Protein AF-A0A971LJI5-F1 (afdb_monomer)

Solvent-accessible surface area (backbone atoms only — not comparable to full-atom values): 6243 Å² total; per-residue (Å²): 84,44,34,44,35,33,25,30,32,28,80,74,44,13,62,49,42,61,71,57,45,53,55,46,48,54,52,39,41,59,72,45,65,52,55,64,25,60,47,96,57,103,71,61,42,70,44,67,47,69,41,71,75,66,62,66,71,48,64,44,83,73,42,48,37,41,37,32,22,74,56,91,80,93,52,55,46,77,48,41,58,89,59,53,56,85,38,50,45,72,74,46,63,46,81,51,64,87,90,63,75,61,60,48,80,71,62,130

Foldseek 3Di:
DKKKWWKWFDDCRLQQDQVSVQVLVVVLCVVLVFQFDWDPDPDTDGAKDWQDDDDRPDTDPTTMMMGDGPDDDPDPQVSRVVRDDPRMHTPDMDDDDPPDDPNNVVDD

Radius of gyration: 13.33 Å; Cα contacts (8 Å, |Δi|>4): 190; chains: 1; bounding box: 32×30×33 Å

Mean predicted aligned error: 3.28 Å

Nearest PDB structures (foldseek):
  4nz6-assembly2_B  TM=7.277E-01  e=9.388E-04  Homo sapiens
  7r9g-assembly1_A-2  TM=6.458E-01  e=1.127E-02  Saccharomyces cerevisiae
  7r9f-assembly1_A-2  TM=6.866E-01  e=1.668E-02  Saccharomyces cerevisiae
  8csr-assembly1_E  TM=4.292E-01  e=2.964E-01  Homo sapiens
  7pkq-assembly1_f  TM=3.419E-01  e=1.733E+00  Chlamydomonas reinhardtii

Structure (mmCIF, N/CA/C/O backbone):
data_AF-A0A971LJI5-F1
#
_entry.id   AF-A0A971LJI5-F1
#
loop_
_atom_site.group_PDB
_atom_site.id
_atom_site.type_symbol
_atom_site.label_atom_id
_atom_site.label_alt_id
_atom_site.label_comp_id
_atom_site.label_asym_id
_atom_site.label_entity_id
_atom_site.label_seq_id
_atom_site.pdbx_PDB_ins_code
_atom_site.Cartn_x
_atom_site.Cartn_y
_atom_site.Cartn_z
_atom_site.occupancy
_atom_site.B_iso_or_equiv
_atom_site.auth_seq_id
_atom_site.auth_comp_id
_atom_site.auth_asym_id
_atom_site.auth_atom_id
_atom_site.pdbx_PDB_model_num
ATOM 1 N N . MET A 1 1 ? -12.163 -0.421 10.308 1.00 94.62 1 MET A N 1
ATOM 2 C CA . MET A 1 1 ? -12.088 -1.807 9.794 1.00 94.62 1 MET A CA 1
ATOM 3 C C . MET A 1 1 ? -10.712 -2.025 9.192 1.00 94.62 1 MET A C 1
ATOM 5 O O . MET A 1 1 ? -10.207 -1.098 8.582 1.00 94.62 1 MET A O 1
ATOM 9 N N . LYS A 1 2 ? -10.093 -3.197 9.369 1.00 96.38 2 LYS A N 1
ATOM 10 C CA . LYS A 1 2 ? -8.752 -3.487 8.834 1.00 96.38 2 LYS A CA 1
ATOM 11 C C . LYS A 1 2 ? -8.851 -4.277 7.530 1.00 96.38 2 LYS A C 1
ATOM 13 O O . LYS A 1 2 ? -9.661 -5.197 7.456 1.00 96.38 2 LYS A O 1
ATOM 18 N N . TYR A 1 3 ? -8.009 -3.951 6.554 1.00 97.31 3 TYR A N 1
ATOM 19 C CA . TYR A 1 3 ? -7.927 -4.627 5.260 1.00 97.31 3 TYR A CA 1
ATOM 20 C C . TYR A 1 3 ? -6.490 -5.002 4.910 1.00 97.31 3 TYR A C 1
ATOM 22 O O . TYR A 1 3 ? -5.552 -4.271 5.232 1.00 97.31 3 TYR A O 1
ATOM 30 N N . TRP A 1 4 ? -6.341 -6.121 4.203 1.00 96.56 4 TRP A N 1
ATOM 31 C CA . TRP A 1 4 ? -5.130 -6.480 3.473 1.00 96.56 4 TRP A CA 1
ATOM 32 C C . TRP A 1 4 ? -5.403 -6.383 1.984 1.00 96.56 4 TRP A C 1
ATOM 34 O O . TRP A 1 4 ? -6.301 -7.048 1.469 1.00 96.56 4 TRP A O 1
ATOM 44 N N . LEU A 1 5 ? -4.616 -5.559 1.305 1.00 96.88 5 LEU A N 1
ATOM 45 C CA . LEU A 1 5 ? -4.640 -5.421 -0.140 1.00 96.88 5 LEU A CA 1
ATOM 46 C C . LEU A 1 5 ? -3.422 -6.114 -0.726 1.00 96.88 5 LEU A C 1
ATOM 48 O O . LEU A 1 5 ? -2.303 -5.909 -0.251 1.00 96.88 5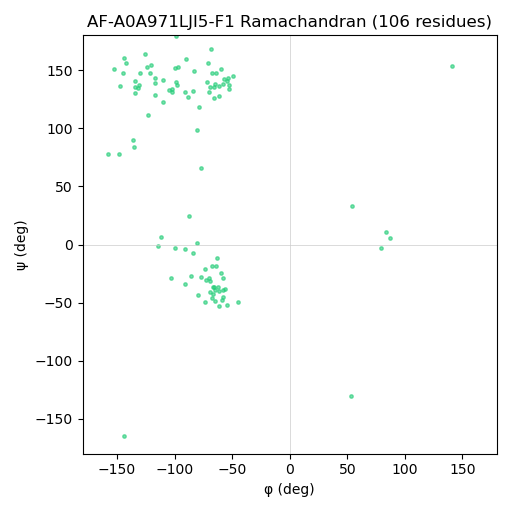 LEU A O 1
ATOM 52 N N . ARG A 1 6 ? -3.643 -6.910 -1.767 1.00 96.25 6 ARG A N 1
ATOM 53 C CA . ARG A 1 6 ? -2.580 -7.535 -2.548 1.00 96.25 6 ARG A CA 1
ATOM 54 C C . ARG A 1 6 ? -2.407 -6.767 -3.846 1.00 96.25 6 ARG A C 1
ATOM 56 O O . ARG A 1 6 ? -3.391 -6.483 -4.522 1.00 96.25 6 ARG A O 1
ATOM 63 N N . TYR A 1 7 ? -1.171 -6.467 -4.214 1.00 96.38 7 TYR A N 1
ATOM 64 C CA . TYR A 1 7 ? -0.881 -5.732 -5.440 1.00 96.38 7 TYR A CA 1
ATOM 65 C C . TYR A 1 7 ? 0.378 -6.254 -6.136 1.00 96.38 7 TYR A C 1
ATOM 67 O O . TYR A 1 7 ? 1.251 -6.842 -5.495 1.00 96.38 7 TYR A O 1
ATOM 75 N N . SER A 1 8 ? 0.483 -6.036 -7.444 1.00 96.06 8 SER A N 1
ATOM 76 C CA . SER A 1 8 ? 1.718 -6.244 -8.201 1.00 96.06 8 SER A CA 1
ATOM 77 C C . SER A 1 8 ? 2.428 -4.908 -8.424 1.00 96.06 8 SER A C 1
ATOM 79 O O . SER A 1 8 ? 1.804 -3.841 -8.443 1.00 96.06 8 SER A O 1
ATOM 81 N N . LYS A 1 9 ? 3.755 -4.955 -8.562 1.00 94.81 9 LYS A N 1
ATOM 82 C CA . LYS A 1 9 ? 4.544 -3.814 -9.031 1.00 94.81 9 LYS A CA 1
ATOM 83 C C . LYS A 1 9 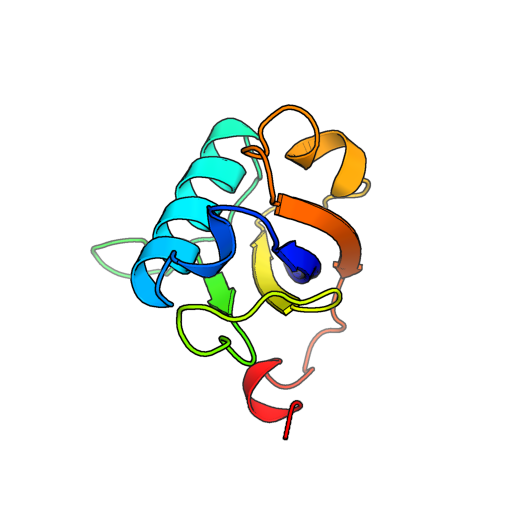? 5.561 -4.247 -10.077 1.00 94.81 9 LYS A C 1
ATOM 85 O O . LYS A 1 9 ? 6.356 -5.164 -9.849 1.00 94.81 9 LYS A O 1
ATOM 90 N N . ASP A 1 10 ? 5.597 -3.545 -11.198 1.00 96.00 10 ASP A N 1
ATOM 91 C CA . ASP A 1 10 ? 6.532 -3.800 -12.288 1.00 96.00 10 ASP A CA 1
ATOM 92 C C . ASP A 1 10 ? 6.992 -2.500 -12.974 1.00 96.00 10 ASP A C 1
ATOM 94 O O . ASP A 1 10 ? 6.911 -1.413 -12.395 1.00 96.00 10 ASP A O 1
ATOM 98 N N . GLY A 1 11 ? 7.592 -2.616 -14.163 1.00 95.31 11 GLY A N 1
ATOM 99 C CA . GLY A 1 11 ? 7.983 -1.460 -14.967 1.00 95.31 11 GLY A CA 1
ATOM 100 C C . GLY A 1 11 ? 8.846 -0.464 -14.191 1.00 95.31 11 GLY A C 1
ATOM 101 O O . GLY A 1 11 ? 9.820 -0.844 -13.539 1.00 95.31 11 GLY A O 1
ATOM 102 N N . LEU A 1 12 ? 8.480 0.820 -14.240 1.00 95.00 12 LEU A N 1
ATOM 103 C CA . LEU A 1 12 ? 9.171 1.879 -13.495 1.00 95.00 12 LEU A CA 1
ATOM 104 C C . LEU A 1 12 ? 8.874 1.850 -11.986 1.00 95.00 12 LEU A C 1
ATOM 106 O O . LEU A 1 12 ? 9.686 2.341 -11.201 1.00 95.00 12 LEU A O 1
ATOM 110 N N . MET A 1 13 ? 7.769 1.232 -11.554 1.00 95.06 13 MET A N 1
ATOM 111 C CA . MET A 1 13 ? 7.399 1.141 -10.135 1.00 95.06 13 MET A CA 1
ATOM 112 C C . MET A 1 13 ? 8.357 0.258 -9.331 1.00 95.06 13 MET A C 1
ATOM 114 O O . MET A 1 13 ? 8.468 0.426 -8.115 1.00 95.06 13 MET A O 1
ATOM 118 N N . ARG A 1 14 ? 9.142 -0.608 -9.991 1.00 94.69 14 ARG A N 1
ATOM 119 C CA . ARG A 1 14 ? 10.237 -1.358 -9.347 1.00 94.69 14 ARG A CA 1
ATOM 120 C C . ARG A 1 14 ? 11.303 -0.453 -8.724 1.00 94.69 14 ARG A C 1
ATOM 122 O O . ARG A 1 14 ? 11.999 -0.883 -7.810 1.00 94.69 14 ARG A O 1
ATOM 129 N N . PHE A 1 15 ? 11.454 0.782 -9.212 1.00 95.00 15 PHE A N 1
ATOM 130 C CA . PHE A 1 15 ? 12.462 1.728 -8.725 1.00 95.00 15 PHE A CA 1
ATOM 131 C C . PHE A 1 15 ? 11.959 2.630 -7.591 1.00 95.00 15 PHE A C 1
ATOM 133 O O . PHE A 1 15 ? 12.734 3.402 -7.032 1.00 95.00 15 PHE A O 1
ATOM 140 N N . VAL A 1 16 ? 10.680 2.524 -7.226 1.00 93.38 16 VAL A N 1
ATOM 141 C CA . VAL A 1 16 ? 10.104 3.278 -6.112 1.00 93.38 16 VAL A CA 1
ATOM 142 C C . VAL A 1 16 ? 10.495 2.599 -4.799 1.00 93.38 16 VAL A C 1
ATOM 144 O O . VAL A 1 16 ? 10.154 1.440 -4.550 1.00 93.38 16 VAL A O 1
ATOM 147 N N . GLY A 1 17 ? 11.231 3.331 -3.960 1.00 92.25 17 GLY A N 1
ATOM 148 C CA . GLY A 1 17 ? 11.647 2.871 -2.637 1.00 92.25 17 GLY A CA 1
ATOM 149 C C . GLY A 1 17 ? 10.478 2.735 -1.660 1.00 92.25 17 GLY A C 1
ATOM 150 O O . GLY A 1 17 ? 9.378 3.225 -1.898 1.00 92.25 17 GLY A O 1
ATOM 151 N N . HIS A 1 18 ? 10.722 2.091 -0.518 1.00 90.56 18 HIS A N 1
ATOM 152 C CA . HIS A 1 18 ? 9.684 1.770 0.467 1.00 90.56 18 HIS A CA 1
ATOM 153 C C . HIS A 1 18 ? 8.862 2.988 0.940 1.00 90.56 18 HIS A C 1
ATOM 155 O O . HIS A 1 18 ? 7.633 2.964 0.871 1.00 90.56 18 HIS A O 1
ATOM 161 N N . LEU A 1 19 ? 9.523 4.065 1.384 1.00 92.25 19 LEU A N 1
ATOM 162 C CA . LEU A 1 19 ? 8.835 5.264 1.885 1.00 92.25 19 LEU A CA 1
ATOM 163 C C . LEU A 1 19 ? 8.054 5.989 0.786 1.00 92.25 19 LEU A C 1
ATOM 165 O O . LEU A 1 19 ? 6.961 6.499 1.030 1.00 92.25 19 LEU A O 1
ATOM 169 N N . ASP A 1 20 ? 8.596 6.016 -0.428 1.00 94.81 20 ASP A N 1
ATOM 170 C CA . ASP A 1 20 ? 7.914 6.627 -1.564 1.00 94.81 20 ASP A CA 1
ATOM 171 C C . ASP A 1 20 ? 6.736 5.774 -2.031 1.00 94.81 20 ASP A C 1
ATOM 173 O O . ASP A 1 20 ? 5.722 6.329 -2.442 1.00 94.81 20 ASP A O 1
ATOM 177 N N . MET A 1 21 ? 6.808 4.449 -1.875 1.00 95.00 21 MET A N 1
ATOM 178 C CA . MET A 1 21 ? 5.682 3.555 -2.135 1.00 95.00 21 MET A CA 1
ATOM 179 C C . MET A 1 21 ? 4.547 3.784 -1.133 1.00 95.00 21 MET A C 1
ATOM 181 O O . MET A 1 21 ? 3.396 3.878 -1.544 1.00 95.00 21 MET A O 1
ATOM 185 N N . LEU A 1 22 ? 4.853 3.962 0.159 1.00 94.44 22 LEU A N 1
ATOM 186 C CA . LEU A 1 22 ? 3.848 4.350 1.161 1.00 94.44 22 LEU A CA 1
ATOM 187 C C . LEU A 1 22 ? 3.177 5.681 0.798 1.00 94.44 22 LEU A C 1
ATOM 189 O O . LEU A 1 22 ? 1.952 5.773 0.770 1.00 94.44 22 LEU A O 1
ATOM 193 N N . ARG A 1 23 ? 3.966 6.701 0.443 1.00 95.19 23 ARG A N 1
ATOM 194 C CA . ARG A 1 23 ? 3.439 8.004 -0.003 1.00 95.19 23 ARG A CA 1
ATOM 195 C C . ARG A 1 23 ? 2.609 7.889 -1.280 1.00 95.19 23 ARG A C 1
ATOM 197 O O . ARG A 1 23 ? 1.629 8.618 -1.435 1.00 95.19 23 ARG A O 1
ATOM 204 N N . ASN A 1 24 ? 3.004 7.013 -2.203 1.00 95.69 24 ASN A N 1
ATOM 205 C CA . ASN A 1 24 ? 2.257 6.746 -3.426 1.00 95.69 24 ASN A CA 1
ATOM 206 C C . ASN A 1 24 ? 0.898 6.123 -3.092 1.00 95.69 24 ASN A C 1
ATOM 208 O O . ASN A 1 24 ? -0.125 6.654 -3.515 1.00 95.69 24 ASN A O 1
ATOM 212 N N . TRP A 1 25 ? 0.872 5.100 -2.233 1.00 97.19 25 TRP A N 1
ATOM 213 C CA . TRP A 1 25 ? -0.367 4.495 -1.747 1.00 97.19 25 TRP A CA 1
ATOM 214 C C . TRP A 1 25 ? -1.280 5.495 -1.058 1.00 97.19 25 TRP A C 1
ATOM 216 O O . TRP A 1 25 ? -2.456 5.564 -1.391 1.00 97.19 25 TRP A O 1
ATOM 226 N N . GLU A 1 26 ? -0.755 6.346 -0.180 1.00 96.12 26 GLU A N 1
ATOM 227 C CA . GLU A 1 26 ? -1.569 7.403 0.414 1.00 96.12 26 GLU A CA 1
ATOM 228 C C . GLU A 1 26 ? -2.195 8.333 -0.641 1.00 96.12 26 GLU A C 1
ATOM 230 O O . GLU A 1 26 ? -3.335 8.768 -0.494 1.00 96.12 26 GLU A O 1
ATOM 235 N N . ARG A 1 27 ? -1.461 8.676 -1.708 1.00 96.88 27 ARG A N 1
ATOM 236 C CA . ARG A 1 27 ? -1.984 9.513 -2.801 1.00 96.88 27 ARG A CA 1
ATOM 237 C C . ARG A 1 27 ? -3.035 8.778 -3.627 1.00 96.88 27 ARG A C 1
ATOM 239 O O . ARG A 1 27 ? -4.018 9.408 -3.999 1.00 96.88 27 ARG A O 1
ATOM 246 N N . ILE A 1 28 ? -2.825 7.496 -3.908 1.00 97.88 28 ILE A N 1
ATOM 247 C CA . ILE A 1 28 ? -3.768 6.628 -4.623 1.00 97.88 28 ILE A CA 1
ATOM 248 C C . ILE A 1 28 ? -5.067 6.516 -3.821 1.00 97.88 28 ILE A C 1
ATOM 250 O O . ILE A 1 28 ? -6.125 6.855 -4.336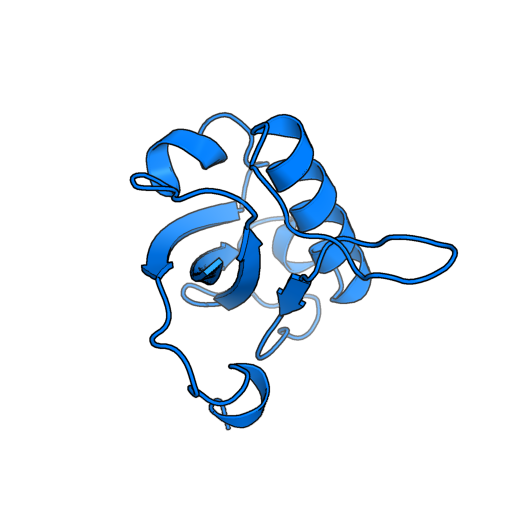 1.00 97.88 28 ILE A O 1
ATOM 254 N N . LEU A 1 29 ? -4.978 6.156 -2.537 1.00 98.00 29 LEU A N 1
ATOM 255 C CA . LEU A 1 29 ? -6.130 5.998 -1.646 1.00 98.00 29 LEU A CA 1
ATOM 256 C C . LEU A 1 29 ? -6.909 7.311 -1.487 1.00 98.00 29 LEU A C 1
ATOM 258 O O . LEU A 1 29 ? -8.133 7.305 -1.537 1.00 98.00 29 LEU A O 1
ATOM 262 N N . ARG A 1 30 ? -6.214 8.453 -1.374 1.00 96.81 30 ARG A N 1
ATOM 263 C CA . ARG A 1 30 ? -6.868 9.773 -1.359 1.00 96.81 30 ARG A CA 1
ATOM 264 C C . ARG A 1 30 ? -7.559 10.113 -2.682 1.00 96.81 30 ARG A C 1
ATOM 266 O O . ARG A 1 30 ? -8.630 10.700 -2.651 1.00 96.81 30 ARG A O 1
ATOM 273 N N . ARG A 1 31 ? -6.962 9.777 -3.832 1.00 97.81 31 ARG A N 1
ATOM 274 C CA . ARG A 1 31 ? -7.571 10.012 -5.158 1.00 97.81 31 ARG A CA 1
ATOM 275 C C . ARG A 1 31 ? -8.783 9.127 -5.419 1.00 97.81 31 ARG A C 1
ATOM 277 O O . ARG A 1 31 ? -9.671 9.552 -6.139 1.00 97.81 31 ARG A O 1
ATOM 284 N N . ALA A 1 32 ? -8.787 7.925 -4.857 1.00 97.62 32 ALA A N 1
ATOM 285 C CA . ALA A 1 32 ? -9.912 7.003 -4.916 1.00 97.62 32 ALA A CA 1
ATOM 286 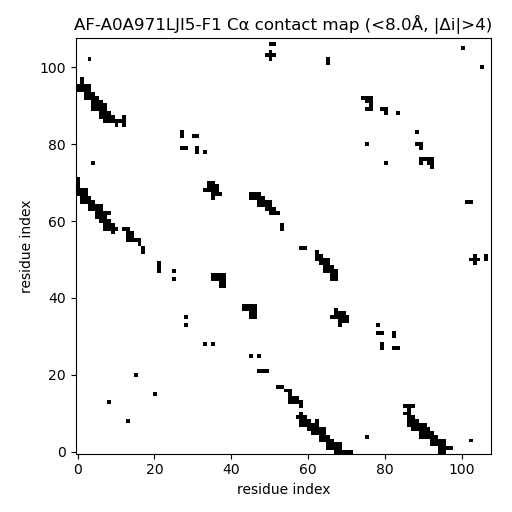C C . ALA A 1 32 ? -11.015 7.328 -3.895 1.00 97.62 32 ALA A C 1
ATOM 288 O O . ALA A 1 32 ? -11.974 6.573 -3.794 1.00 97.62 32 ALA A O 1
ATOM 289 N N . GLU A 1 33 ? -10.846 8.394 -3.102 1.00 97.38 33 GLU A N 1
ATOM 290 C CA . GLU A 1 33 ? -11.759 8.762 -2.014 1.00 97.38 33 GLU A CA 1
ATOM 291 C C . GLU A 1 33 ? -11.991 7.610 -1.018 1.00 97.38 33 GLU A C 1
ATOM 293 O O . GLU A 1 33 ? -13.059 7.476 -0.425 1.00 97.38 33 GLU A O 1
ATOM 298 N N . ALA A 1 34 ? -10.966 6.774 -0.805 1.00 97.81 34 ALA A N 1
ATOM 299 C CA . ALA A 1 34 ? -11.058 5.658 0.124 1.00 97.81 34 ALA A CA 1
ATOM 300 C C . ALA A 1 34 ? -11.331 6.182 1.550 1.00 97.81 34 ALA A C 1
ATOM 302 O O . ALA A 1 34 ? -10.658 7.127 1.988 1.00 97.81 34 ALA A O 1
ATOM 303 N N . PRO A 1 35 ? -12.253 5.562 2.312 1.00 97.62 35 PRO A N 1
ATOM 304 C CA . PRO A 1 35 ? -12.663 6.032 3.634 1.00 97.62 35 PRO A CA 1
ATOM 305 C C . PRO A 1 35 ? -11.605 5.685 4.692 1.00 97.62 35 PRO A C 1
ATOM 307 O O . PRO A 1 35 ? -11.825 4.838 5.550 1.00 97.62 35 PRO A O 1
ATOM 310 N N . LEU A 1 36 ? -10.409 6.272 4.607 1.00 97.44 36 LEU A N 1
ATOM 311 C CA . LEU A 1 36 ? -9.267 5.942 5.465 1.00 97.44 36 LEU A CA 1
ATOM 312 C C . LEU A 1 36 ? -9.530 6.293 6.934 1.00 97.44 36 LEU A C 1
ATOM 314 O O . LEU A 1 36 ? -10.023 7.370 7.260 1.00 97.44 36 LEU A O 1
ATOM 318 N N . ALA A 1 37 ? -9.115 5.405 7.834 1.00 97.06 37 ALA A N 1
ATOM 319 C CA . ALA A 1 37 ? -9.019 5.697 9.255 1.00 97.06 37 ALA A CA 1
ATOM 320 C C . ALA A 1 37 ? -7.693 6.403 9.568 1.00 97.06 37 ALA A C 1
ATOM 322 O O . ALA A 1 37 ? -6.659 6.163 8.934 1.00 97.06 37 ALA A O 1
ATOM 323 N N . PHE A 1 38 ? -7.720 7.262 10.586 1.00 96.19 38 PHE A N 1
ATOM 324 C CA . PHE A 1 38 ? -6.591 8.098 10.978 1.00 96.19 38 PHE A CA 1
ATOM 325 C C . PHE A 1 38 ? -6.208 7.889 12.444 1.00 96.19 38 PHE A C 1
ATOM 327 O O . PHE A 1 38 ? -7.037 7.554 13.293 1.00 96.19 38 PHE A O 1
ATOM 334 N N . THR A 1 39 ? -4.933 8.127 12.750 1.00 95.19 39 THR A N 1
ATOM 335 C CA . THR A 1 39 ? -4.422 8.129 14.125 1.00 95.19 39 THR A CA 1
ATOM 336 C C . THR A 1 39 ? -5.053 9.245 14.971 1.00 95.19 39 THR A C 1
ATOM 338 O O . THR A 1 39 ? -5.344 10.330 14.478 1.00 95.19 39 THR A O 1
ATOM 341 N N . GLN A 1 40 ? -5.222 9.002 16.275 1.00 91.38 40 GLN A N 1
ATOM 342 C CA . GLN A 1 40 ? -5.912 9.903 17.220 1.00 91.38 40 GLN A CA 1
ATOM 343 C C . GLN A 1 40 ? -4.994 10.973 17.863 1.00 91.38 40 GLN A C 1
ATOM 345 O O . GLN A 1 40 ? -5.245 11.433 18.973 1.00 91.38 40 GLN A O 1
ATOM 350 N N . GLY A 1 41 ? -3.883 11.334 17.211 1.00 89.12 41 GLY A N 1
ATOM 351 C CA . GLY A 1 41 ? -2.901 12.296 17.737 1.00 89.12 41 GLY A CA 1
ATOM 352 C C . GLY A 1 41 ? -3.060 13.716 17.179 1.00 89.12 41 GLY A C 1
ATOM 353 O O . GLY A 1 41 ? -3.868 13.963 16.293 1.00 89.12 41 GLY A O 1
ATOM 354 N N . PHE A 1 42 ? -2.206 14.645 17.625 1.00 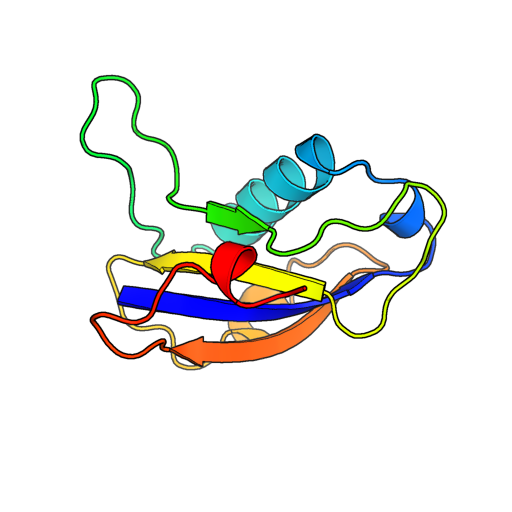86.94 42 PHE A N 1
ATOM 355 C CA . PHE A 1 42 ? -2.176 16.043 17.145 1.00 86.94 42 PHE A CA 1
ATOM 356 C C . PHE A 1 42 ? -1.826 16.203 15.652 1.00 86.94 42 PHE A C 1
ATOM 358 O O . PHE A 1 42 ? -1.943 17.289 15.091 1.00 86.94 42 PHE A O 1
ATOM 365 N N . SER A 1 43 ? -1.364 15.140 14.995 1.00 90.25 43 SER A N 1
ATOM 366 C CA . SER A 1 43 ? -1.109 15.100 13.553 1.00 90.25 43 SER A CA 1
ATOM 367 C C . SER A 1 43 ? -1.665 13.789 12.998 1.00 90.25 43 SER A C 1
ATOM 369 O O . SER A 1 43 ? -0.916 12.809 12.920 1.00 90.25 43 SER A O 1
ATOM 371 N N . PRO A 1 44 ? -2.972 13.740 12.681 1.00 91.25 44 PRO A N 1
ATOM 372 C CA . PRO A 1 44 ? -3.619 12.530 12.201 1.00 91.25 44 PRO A CA 1
ATOM 373 C C . PRO A 1 44 ? -2.973 12.084 10.892 1.00 91.25 44 PRO A C 1
ATOM 375 O O . PRO A 1 44 ? -2.833 12.857 9.944 1.00 91.25 44 PRO A O 1
ATOM 378 N N . ARG A 1 45 ? -2.560 10.820 10.849 1.00 92.69 45 ARG A N 1
ATOM 379 C CA . ARG A 1 45 ? -2.033 10.171 9.645 1.00 92.69 45 ARG A CA 1
ATOM 380 C C . ARG A 1 45 ? -2.888 8.957 9.313 1.00 92.69 45 ARG A C 1
ATOM 382 O O . ARG A 1 45 ? -3.377 8.328 10.254 1.00 92.69 45 ARG A O 1
ATOM 389 N N . PRO A 1 46 ? -3.056 8.619 8.025 1.00 95.12 46 PRO A N 1
ATOM 390 C CA . PRO A 1 46 ? -3.692 7.370 7.644 1.00 95.12 46 PRO A CA 1
ATOM 391 C C . PRO A 1 46 ? -3.016 6.184 8.332 1.00 95.12 46 PRO A C 1
ATOM 393 O O . PRO A 1 46 ? -1.786 6.124 8.411 1.00 95.12 46 PRO A O 1
ATOM 396 N N . ILE A 1 47 ? -3.813 5.241 8.825 1.00 95.56 47 ILE A N 1
ATOM 397 C CA . ILE A 1 47 ? -3.298 3.986 9.374 1.00 95.56 47 ILE A CA 1
ATOM 398 C C . ILE A 1 47 ? -3.011 3.058 8.189 1.00 95.56 47 ILE A C 1
ATOM 400 O O . ILE A 1 47 ? -3.923 2.463 7.620 1.00 95.56 47 ILE A O 1
ATOM 404 N N . LEU A 1 48 ? -1.740 3.006 7.785 1.00 95.06 48 LEU A N 1
ATOM 405 C CA . LEU A 1 48 ? -1.268 2.365 6.557 1.00 95.06 48 LEU A CA 1
ATOM 406 C C . LEU A 1 48 ? 0.137 1.780 6.758 1.00 95.06 48 LEU A C 1
ATOM 408 O O . LEU A 1 48 ? 1.011 2.450 7.308 1.00 95.06 48 LEU A O 1
ATOM 412 N N . S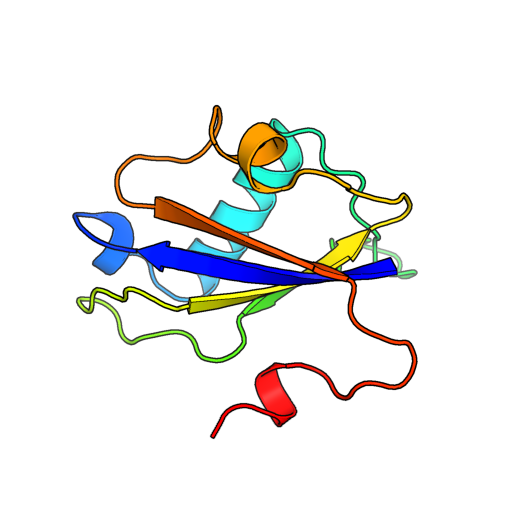ER A 1 49 ? 0.389 0.561 6.277 1.00 93.75 49 SER A N 1
ATOM 413 C CA . SER A 1 49 ? 1.715 -0.070 6.329 1.00 93.75 49 SER A CA 1
ATOM 414 C C . SER A 1 49 ? 1.941 -1.079 5.198 1.00 93.75 49 SER A C 1
ATOM 416 O O . SER A 1 49 ? 1.004 -1.710 4.720 1.00 93.75 49 SER A O 1
ATOM 418 N N . LEU A 1 50 ? 3.196 -1.252 4.775 1.00 92.06 50 LEU A N 1
ATOM 419 C CA . LEU A 1 50 ? 3.599 -2.315 3.845 1.00 92.06 50 LEU A CA 1
ATOM 420 C C . LEU A 1 50 ? 4.182 -3.480 4.635 1.00 92.06 50 LEU A C 1
ATOM 422 O O . LEU A 1 50 ? 4.970 -3.262 5.553 1.00 92.06 50 LEU A O 1
ATOM 426 N N . ALA A 1 51 ? 3.825 -4.705 4.262 1.00 86.50 51 ALA A N 1
ATOM 427 C CA . ALA A 1 51 ? 4.192 -5.869 5.059 1.00 86.50 51 ALA A CA 1
ATOM 428 C C . ALA A 1 51 ? 5.633 -6.351 4.845 1.00 86.50 51 ALA A C 1
ATOM 430 O O . ALA A 1 51 ? 6.317 -6.665 5.812 1.00 86.50 51 ALA A O 1
ATOM 431 N N . ALA A 1 52 ? 6.100 -6.401 3.597 1.00 84.31 52 ALA A N 1
ATOM 432 C CA . ALA A 1 52 ? 7.442 -6.870 3.254 1.00 84.31 52 ALA A CA 1
ATOM 433 C C . ALA A 1 52 ? 7.959 -6.118 2.017 1.00 84.31 52 ALA A C 1
ATOM 435 O O . ALA A 1 52 ? 7.882 -6.634 0.906 1.00 84.31 52 ALA A O 1
ATOM 436 N N . PRO A 1 53 ? 8.425 -4.866 2.171 1.00 79.50 53 PRO A N 1
ATOM 437 C CA . PRO A 1 53 ? 8.793 -4.046 1.027 1.00 79.50 53 PRO A CA 1
ATOM 438 C C . PRO A 1 53 ? 9.999 -4.627 0.289 1.00 79.50 53 PRO A C 1
ATOM 440 O O . PRO A 1 53 ? 11.070 -4.813 0.867 1.00 79.50 53 PRO A O 1
ATOM 443 N N . LEU A 1 54 ? 9.846 -4.845 -1.016 1.00 86.00 54 LEU A N 1
ATOM 444 C CA . LEU A 1 54 ? 10.963 -5.300 -1.838 1.00 86.00 54 LEU A CA 1
ATOM 445 C C . LEU A 1 54 ? 12.089 -4.269 -2.002 1.00 86.00 54 LEU A C 1
ATOM 447 O O . LEU A 1 54 ? 11.803 -3.073 -2.150 1.00 86.00 54 LEU A O 1
ATOM 451 N N . PRO A 1 55 ? 13.348 -4.741 -2.127 1.00 87.00 55 PRO A N 1
ATOM 452 C CA . PRO A 1 55 ? 14.467 -3.937 -2.598 1.00 87.00 55 PRO A CA 1
ATOM 453 C C . PRO A 1 55 ? 14.165 -3.186 -3.896 1.00 87.00 55 PRO A C 1
ATOM 455 O O . PRO A 1 55 ? 13.473 -3.677 -4.794 1.00 87.00 55 PRO A O 1
ATOM 458 N N . VAL A 1 56 ? 14.736 -1.986 -3.998 1.00 92.69 56 VAL A N 1
ATOM 459 C CA . VAL A 1 56 ? 14.676 -1.164 -5.209 1.00 92.69 56 VAL A CA 1
ATOM 460 C C . VAL A 1 56 ? 15.261 -1.943 -6.380 1.00 92.69 56 VAL A C 1
ATOM 462 O O . VAL A 1 56 ? 16.291 -2.603 -6.266 1.00 92.69 56 VAL A O 1
ATOM 465 N N . GLY A 1 57 ? 14.595 -1.845 -7.523 1.00 93.19 57 GLY A N 1
ATOM 466 C CA . GLY A 1 57 ? 14.980 -2.554 -8.726 1.00 93.19 57 GLY A CA 1
ATOM 467 C C . GLY A 1 57 ? 14.394 -3.956 -8.820 1.00 93.19 57 GLY A C 1
ATOM 468 O O . GLY A 1 57 ? 14.725 -4.627 -9.786 1.00 93.19 57 GLY A O 1
ATOM 469 N N . LEU A 1 58 ? 13.510 -4.409 -7.925 1.00 93.25 58 LEU A N 1
ATOM 470 C CA . LEU A 1 58 ? 12.796 -5.686 -8.069 1.00 93.25 58 LEU A CA 1
ATOM 471 C C . LEU A 1 58 ? 11.304 -5.490 -8.364 1.00 93.25 58 LEU A C 1
ATOM 473 O O . LEU A 1 58 ? 10.653 -4.593 -7.824 1.00 93.25 58 LEU A O 1
ATOM 477 N N . SER A 1 59 ? 10.781 -6.354 -9.230 1.00 93.56 59 SER A N 1
ATOM 478 C CA . SER A 1 59 ? 9.354 -6.462 -9.544 1.00 93.56 59 SER A CA 1
ATOM 479 C C . SER A 1 59 ? 8.722 -7.584 -8.721 1.00 93.56 59 SER A C 1
ATOM 481 O O . SER A 1 59 ? 9.408 -8.540 -8.358 1.00 93.56 59 SER A O 1
ATOM 483 N N . SER A 1 60 ? 7.423 -7.482 -8.448 1.00 92.88 60 SER A N 1
ATOM 484 C CA . SER A 1 60 ? 6.670 -8.483 -7.688 1.00 92.88 60 SER A CA 1
ATOM 485 C C . SER A 1 60 ? 5.258 -8.634 -8.196 1.00 92.88 60 SER A C 1
ATOM 487 O O . SER A 1 60 ? 4.644 -7.676 -8.651 1.00 92.88 60 SER A O 1
ATOM 489 N N . GLN A 1 61 ? 4.766 -9.861 -8.087 1.00 92.69 61 GLN A N 1
ATOM 490 C CA . GLN A 1 61 ? 3.400 -10.246 -8.419 1.00 92.69 61 GLN A CA 1
ATOM 491 C C . GLN A 1 61 ? 2.512 -10.343 -7.168 1.00 92.69 61 GLN A C 1
ATOM 493 O O . GLN A 1 61 ? 1.331 -10.643 -7.285 1.00 92.69 61 GLN A O 1
ATOM 498 N N . ALA A 1 62 ? 3.067 -10.146 -5.966 1.00 91.50 62 ALA A N 1
ATOM 499 C CA . ALA A 1 62 ? 2.325 -10.257 -4.714 1.00 91.50 62 ALA A CA 1
ATOM 500 C C . ALA A 1 62 ? 3.016 -9.482 -3.582 1.00 91.50 62 ALA A C 1
ATOM 502 O O . ALA A 1 62 ? 3.671 -10.056 -2.713 1.00 91.50 62 ALA A O 1
ATOM 503 N N . GLU A 1 63 ? 2.846 -8.167 -3.587 1.00 93.56 63 GLU A N 1
ATOM 504 C CA . GLU A 1 63 ? 3.093 -7.314 -2.428 1.00 93.56 63 GLU A CA 1
ATOM 505 C C . GLU A 1 63 ? 1.817 -7.172 -1.599 1.00 93.56 63 GLU A C 1
ATOM 507 O O . GLU A 1 63 ? 0.709 -7.346 -2.114 1.00 93.56 63 GLU A O 1
ATOM 512 N N . TYR A 1 64 ? 1.971 -6.796 -0.327 1.00 94.12 64 TYR A N 1
ATOM 513 C CA . TYR A 1 64 ? 0.833 -6.581 0.554 1.00 94.12 64 TYR A CA 1
ATOM 514 C C . TYR A 1 64 ? 0.893 -5.260 1.317 1.00 94.12 64 TYR A C 1
ATOM 516 O O . TYR A 1 64 ? 1.925 -4.871 1.876 1.00 94.12 64 TYR A O 1
ATOM 524 N N . LEU A 1 65 ? -0.269 -4.618 1.374 1.00 95.19 65 LEU A N 1
ATOM 525 C CA . LEU A 1 65 ? -0.556 -3.386 2.091 1.00 95.19 65 LEU A CA 1
ATOM 526 C C . LEU A 1 65 ? -1.611 -3.674 3.161 1.00 95.19 65 LEU A C 1
ATOM 528 O O . LEU A 1 65 ? -2.667 -4.224 2.860 1.00 95.19 65 LEU A O 1
ATOM 532 N N . GLU A 1 66 ? -1.342 -3.286 4.402 1.00 96.31 66 GLU A N 1
ATOM 533 C CA . GLU A 1 66 ? -2.332 -3.271 5.477 1.00 96.31 66 GLU A CA 1
ATOM 534 C C . GLU A 1 66 ? -2.798 -1.833 5.705 1.00 96.31 66 GLU A C 1
ATOM 536 O O . GLU A 1 66 ? -1.974 -0.923 5.828 1.00 96.31 66 GLU A O 1
ATOM 541 N N . LEU A 1 67 ? -4.112 -1.631 5.773 1.00 96.94 67 LEU A N 1
ATOM 542 C CA . LEU A 1 67 ? -4.712 -0.326 6.034 1.00 96.94 67 LEU A CA 1
ATOM 543 C C . LEU A 1 67 ? -5.968 -0.446 6.891 1.00 96.94 67 LEU A C 1
ATOM 545 O O . LEU A 1 67 ? -6.584 -1.512 6.962 1.00 96.94 67 LEU A O 1
ATOM 549 N N . GLU A 1 68 ? -6.366 0.661 7.512 1.00 97.12 68 GLU A N 1
ATOM 550 C CA . GLU A 1 68 ? -7.654 0.758 8.193 1.00 97.12 68 GLU A CA 1
ATOM 551 C C . GLU A 1 68 ? -8.568 1.807 7.556 1.00 97.12 68 GLU A C 1
ATOM 553 O O . GLU A 1 68 ? -8.117 2.867 7.122 1.00 97.12 68 GLU A O 1
ATOM 558 N N . THR A 1 69 ? -9.867 1.511 7.527 1.00 97.69 69 THR A N 1
ATOM 559 C CA . THR A 1 69 ? -10.931 2.387 7.026 1.00 97.69 69 THR A CA 1
ATOM 560 C C . THR A 1 69 ? -11.975 2.703 8.099 1.00 97.69 69 THR A C 1
ATOM 562 O O . THR A 1 69 ? -12.171 1.921 9.035 1.00 97.69 69 THR A O 1
ATOM 565 N N . SER A 1 70 ? -12.665 3.837 7.985 1.00 97.19 70 SER A N 1
ATOM 566 C CA . SER A 1 70 ? -13.838 4.177 8.801 1.00 97.19 70 SER A CA 1
ATOM 567 C C . SER A 1 70 ? -15.101 3.442 8.349 1.0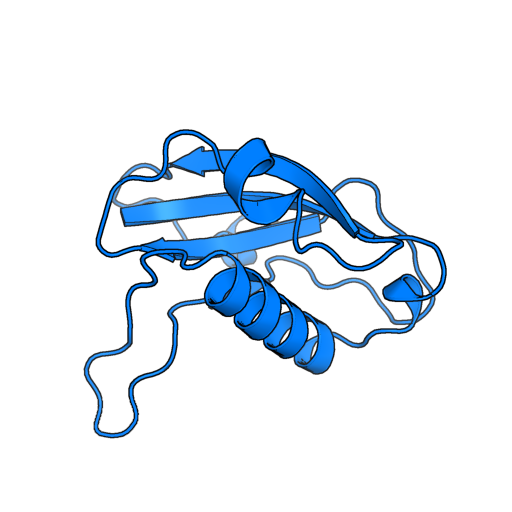0 97.19 70 SER A C 1
ATOM 569 O O . SER A 1 70 ? -15.962 3.159 9.178 1.00 97.19 70 SER A O 1
ATOM 571 N N . GLU A 1 71 ? -15.184 3.096 7.064 1.00 96.56 71 GLU A N 1
ATOM 572 C CA . GLU A 1 71 ? -16.341 2.454 6.432 1.00 96.56 71 GLU A CA 1
ATOM 573 C C . GLU A 1 71 ? -15.946 1.158 5.714 1.00 96.56 71 GLU A C 1
ATOM 575 O O . GLU A 1 71 ? -14.763 0.884 5.484 1.00 96.56 71 GLU A O 1
ATOM 580 N N . GLU A 1 72 ? -16.939 0.333 5.391 1.00 96.62 72 GLU A N 1
ATOM 581 C CA . GLU A 1 72 ? -16.730 -0.898 4.632 1.00 96.62 72 GLU A CA 1
ATOM 582 C C . GLU A 1 72 ? -16.410 -0.591 3.167 1.00 96.62 72 GLU A C 1
ATOM 584 O O . GLU A 1 72 ? -17.008 0.298 2.566 1.00 96.62 72 GLU A O 1
ATOM 589 N N . VAL A 1 73 ? -15.471 -1.341 2.587 1.00 96.81 73 VAL A N 1
ATOM 590 C CA . VAL A 1 73 ? -15.137 -1.257 1.163 1.00 96.81 73 VAL A CA 1
ATOM 591 C C . VAL A 1 73 ? -15.318 -2.641 0.561 1.00 96.81 73 VAL A C 1
ATOM 593 O O . VAL A 1 73 ? -14.569 -3.564 0.881 1.00 96.81 73 VAL A O 1
ATOM 596 N N . SER A 1 74 ? -16.327 -2.773 -0.298 1.00 95.06 74 SER A N 1
ATOM 597 C CA . SER A 1 74 ? -16.711 -4.040 -0.925 1.00 95.06 74 SER A CA 1
ATOM 598 C C . SER A 1 74 ? -15.922 -4.357 -2.197 1.00 95.06 74 SER A C 1
ATOM 600 O O . SER A 1 74 ? -15.746 -5.529 -2.514 1.00 95.06 74 SER A O 1
AT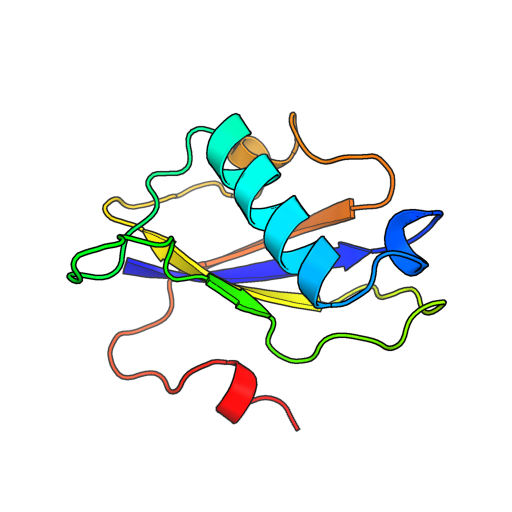OM 602 N N . ASP A 1 75 ? -15.430 -3.336 -2.905 1.00 96.50 75 ASP A N 1
ATOM 603 C CA . ASP A 1 75 ? -14.699 -3.488 -4.166 1.00 96.50 75 ASP A CA 1
ATOM 604 C C . ASP A 1 75 ? -13.462 -2.581 -4.217 1.00 96.50 75 ASP A C 1
ATOM 606 O O . ASP A 1 75 ? -13.502 -1.430 -4.659 1.00 96.50 75 ASP A O 1
ATOM 610 N N . TRP A 1 76 ? -12.332 -3.116 -3.752 1.00 97.56 76 TRP A N 1
ATOM 611 C CA . TRP A 1 76 ? -11.042 -2.429 -3.828 1.00 97.56 76 TRP A CA 1
ATOM 612 C C . TRP A 1 76 ? -10.501 -2.336 -5.256 1.00 97.56 76 TRP A C 1
ATOM 614 O O . TRP A 1 76 ? -9.762 -1.403 -5.568 1.00 97.56 76 TRP A O 1
ATOM 624 N N . GLU A 1 77 ? -10.845 -3.289 -6.119 1.00 97.00 77 GLU A N 1
ATOM 625 C CA . GLU A 1 77 ? -10.325 -3.358 -7.482 1.00 97.00 77 GLU A CA 1
ATOM 626 C C . GLU A 1 77 ? -10.956 -2.269 -8.348 1.00 97.00 77 GLU A C 1
ATOM 628 O O . GLU A 1 77 ? -10.237 -1.478 -8.963 1.00 97.00 77 GLU A O 1
ATOM 633 N N . GLY A 1 78 ? -12.285 -2.152 -8.309 1.00 97.31 78 GLY A N 1
ATOM 634 C CA . GLY A 1 78 ? -13.026 -1.085 -8.976 1.00 97.31 78 GLY A CA 1
ATOM 635 C C . GLY A 1 78 ? -12.745 0.300 -8.393 1.00 97.31 78 GLY A C 1
ATOM 636 O O . GLY A 1 78 ? -12.639 1.266 -9.149 1.00 97.31 78 GLY A O 1
ATOM 637 N N . MET A 1 79 ? -12.556 0.411 -7.072 1.00 97.38 79 MET A N 1
ATOM 638 C CA . MET A 1 79 ? -12.232 1.685 -6.415 1.00 97.38 79 MET A CA 1
ATOM 639 C C . MET A 1 79 ? -10.837 2.201 -6.797 1.00 97.38 79 MET A C 1
ATOM 641 O O . MET A 1 79 ? -10.670 3.384 -7.093 1.00 97.38 79 MET A O 1
ATOM 645 N N . LEU A 1 80 ? -9.815 1.339 -6.772 1.00 98.06 80 LEU A N 1
ATOM 646 C CA . LEU A 1 80 ? -8.426 1.768 -6.962 1.00 98.06 80 LEU A CA 1
ATOM 647 C C . LEU A 1 80 ? -7.988 1.731 -8.426 1.00 98.06 80 LEU A C 1
ATOM 649 O O . LEU A 1 80 ? -7.210 2.592 -8.838 1.00 98.06 80 LEU A O 1
ATOM 653 N N . GLY A 1 81 ? -8.488 0.778 -9.215 1.00 96.75 81 GLY A N 1
ATOM 654 C CA . GLY A 1 81 ? -8.094 0.557 -10.610 1.00 96.75 81 GLY A CA 1
ATOM 655 C C . GLY A 1 81 ? -8.001 1.834 -11.459 1.00 96.75 81 GLY A C 1
ATOM 656 O O . GLY A 1 81 ? -6.952 2.066 -12.062 1.00 96.75 81 GLY A O 1
ATOM 657 N N . PRO A 1 82 ? -9.019 2.718 -11.464 1.00 97.25 82 PRO A N 1
ATOM 658 C CA . PRO A 1 82 ? -9.014 3.940 -12.273 1.00 97.25 82 PRO A CA 1
ATOM 659 C C . PRO A 1 82 ? -7.932 4.970 -11.912 1.00 97.25 82 PRO A C 1
ATOM 661 O O . PRO A 1 82 ? -7.650 5.861 -12.712 1.00 97.25 82 PRO A O 1
ATOM 664 N N . VAL A 1 83 ? -7.342 4.893 -10.713 1.00 97.69 83 VAL A N 1
ATOM 665 C CA . VAL A 1 83 ? -6.375 5.886 -10.209 1.00 97.69 83 VAL A CA 1
ATOM 666 C C . VAL A 1 83 ? -4.960 5.330 -10.028 1.00 97.69 83 VAL A C 1
ATOM 668 O O . VAL A 1 83 ? -4.057 6.080 -9.631 1.00 97.69 83 VAL A O 1
ATOM 671 N N . LEU A 1 84 ? -4.749 4.039 -10.309 1.00 97.19 84 LEU A N 1
ATOM 672 C CA . LEU A 1 84 ? -3.436 3.410 -10.215 1.00 97.19 84 LEU A CA 1
ATOM 673 C C . LEU A 1 84 ? -2.489 3.940 -11.306 1.00 97.19 84 LEU A C 1
ATOM 675 O O . LEU A 1 84 ? -2.874 4.069 -12.470 1.00 97.19 84 LEU A O 1
ATOM 679 N N . PRO A 1 85 ? -1.229 4.260 -10.960 1.00 96.00 85 PRO A N 1
ATOM 680 C CA . PRO A 1 85 ? -0.223 4.588 -11.957 1.00 96.00 85 PRO A CA 1
ATOM 681 C C . PRO A 1 85 ? 0.191 3.336 -12.752 1.00 96.00 85 PRO A C 1
ATOM 683 O O . PRO A 1 85 ? 0.131 2.225 -12.222 1.00 96.00 85 PRO A O 1
ATOM 686 N N . PRO A 1 86 ? 0.707 3.504 -13.984 1.00 96.56 86 PRO A N 1
ATOM 687 C CA . PRO A 1 86 ? 1.273 2.399 -14.748 1.00 96.56 86 PRO A CA 1
ATOM 688 C C . PRO A 1 86 ? 2.332 1.625 -13.955 1.00 96.56 86 PRO A C 1
ATOM 690 O O . PRO A 1 86 ? 3.229 2.216 -13.345 1.00 96.56 86 PRO A O 1
ATOM 693 N N . GLY A 1 87 ? 2.229 0.299 -14.006 1.00 95.81 87 GLY A N 1
ATOM 694 C CA . GLY A 1 87 ? 3.106 -0.631 -13.301 1.00 95.81 87 GLY A CA 1
ATOM 695 C C . GLY A 1 87 ? 2.726 -0.907 -11.846 1.00 95.81 87 GLY A C 1
ATOM 696 O O . GLY A 1 87 ? 3.526 -1.500 -11.125 1.00 95.81 87 GLY A O 1
ATOM 697 N N . LEU A 1 88 ? 1.539 -0.477 -11.405 1.00 96.94 88 LEU A N 1
ATOM 698 C CA . LEU A 1 88 ? 0.851 -1.025 -10.237 1.00 96.94 88 LEU A CA 1
ATOM 699 C C . LEU A 1 88 ? -0.469 -1.662 -10.670 1.00 96.94 88 LEU A C 1
ATOM 701 O O . LEU A 1 88 ? -1.211 -1.079 -11.457 1.00 96.94 88 LEU A O 1
ATOM 705 N N . GLU A 1 89 ? -0.785 -2.811 -10.088 1.00 96.69 89 GLU A N 1
ATOM 706 C CA . GLU A 1 89 ? -2.066 -3.491 -10.272 1.00 96.69 89 GLU A CA 1
ATOM 707 C C . GLU A 1 89 ? -2.588 -3.956 -8.917 1.00 96.69 89 GLU A C 1
ATOM 709 O O . GLU A 1 89 ? -1.835 -4.502 -8.112 1.00 96.69 89 GLU A O 1
ATOM 714 N N . ILE A 1 90 ? -3.875 -3.744 -8.659 1.00 97.25 90 ILE A N 1
ATOM 715 C CA . ILE A 1 90 ? -4.550 -4.283 -7.481 1.00 97.25 90 ILE A CA 1
ATOM 716 C C . ILE A 1 90 ? -5.089 -5.679 -7.817 1.00 97.25 90 ILE A C 1
ATOM 718 O O . ILE A 1 90 ? -5.774 -5.861 -8.814 1.00 97.25 90 ILE A O 1
ATOM 722 N N . LEU A 1 91 ? -4.747 -6.669 -6.993 1.00 96.19 91 LEU A N 1
ATOM 723 C CA . LEU A 1 91 ? -5.029 -8.093 -7.231 1.00 96.19 91 LEU A CA 1
ATOM 724 C C . LEU A 1 91 ? -6.058 -8.676 -6.251 1.00 96.19 91 LEU A C 1
ATOM 726 O O . LEU A 1 91 ? -6.181 -9.904 -6.150 1.00 96.19 91 LEU A O 1
ATOM 730 N N . GLY A 1 92 ? -6.648 -7.821 -5.419 1.00 95.56 92 GLY A N 1
ATOM 731 C CA . GLY A 1 92 ? -7.608 -8.197 -4.391 1.00 95.56 92 GLY A CA 1
ATOM 732 C C . GLY A 1 92 ? -7.447 -7.425 -3.091 1.00 95.56 92 GLY A C 1
ATOM 733 O O . GLY A 1 92 ? -6.356 -6.981 -2.721 1.00 95.56 92 GLY A O 1
ATOM 734 N N . GLY A 1 93 ? -8.558 -7.317 -2.371 1.00 95.94 93 GLY A N 1
ATOM 735 C CA . GLY A 1 93 ? -8.617 -6.801 -1.013 1.00 95.94 93 GLY A CA 1
ATOM 736 C C . GLY A 1 93 ? -9.474 -7.701 -0.135 1.00 95.94 93 GLY A C 1
ATOM 737 O O . GLY A 1 93 ? -10.504 -8.204 -0.572 1.00 95.94 93 GLY A O 1
ATOM 738 N N . MET A 1 94 ? -9.049 -7.913 1.106 1.00 95.25 94 MET A N 1
ATOM 739 C CA . MET A 1 94 ? -9.781 -8.719 2.079 1.00 95.25 94 MET A CA 1
ATOM 740 C C . MET A 1 94 ? -9.889 -7.973 3.403 1.00 95.25 94 MET A C 1
ATOM 742 O O . MET A 1 94 ? -8.898 -7.439 3.904 1.00 95.25 94 MET A O 1
ATOM 746 N N . GLN A 1 95 ? -11.084 -7.978 3.996 1.00 96.50 95 GLN A N 1
ATOM 747 C CA . GLN A 1 95 ? -11.268 -7.522 5.367 1.00 96.50 95 GLN A CA 1
ATOM 748 C C . GLN A 1 95 ? -10.633 -8.516 6.342 1.00 96.50 95 GLN A C 1
ATOM 750 O O . GLN A 1 95 ? -10.857 -9.726 6.283 1.00 96.50 95 GLN A O 1
ATOM 755 N N . VAL A 1 96 ? -9.844 -7.992 7.268 1.00 94.88 96 VAL A N 1
ATOM 756 C CA . VAL A 1 96 ? -9.087 -8.781 8.231 1.00 94.88 96 VAL A CA 1
ATOM 757 C C . VAL A 1 96 ? -9.921 -8.976 9.497 1.00 94.88 96 VAL A C 1
ATOM 759 O O . VAL A 1 96 ? -10.423 -7.988 10.047 1.00 94.88 96 VAL A O 1
ATOM 762 N N . PRO A 1 97 ? -10.045 -10.215 10.011 1.00 92.44 97 PRO A N 1
ATOM 763 C CA . PRO A 1 97 ? -10.750 -10.469 11.258 1.00 92.44 97 PRO A CA 1
ATOM 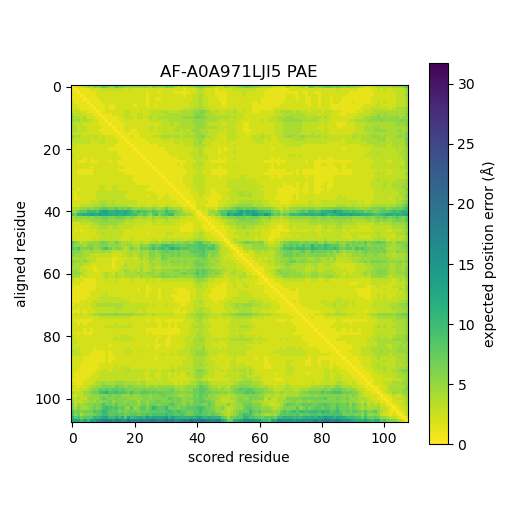764 C C . PRO A 1 97 ? -10.166 -9.665 12.432 1.00 92.44 97 PRO A C 1
ATOM 766 O O . PRO A 1 97 ? -8.938 -9.533 12.541 1.00 92.44 97 PRO A O 1
ATOM 769 N N . PRO A 1 98 ? -11.008 -9.165 13.354 1.00 90.06 98 PRO A N 1
ATOM 770 C CA . PRO A 1 98 ? -10.539 -8.523 14.578 1.00 90.06 98 PRO A CA 1
ATOM 771 C C . PRO A 1 98 ? -9.568 -9.415 15.365 1.00 90.06 98 PRO A C 1
ATOM 773 O O . PRO A 1 98 ? -9.725 -10.632 15.413 1.00 90.06 98 PRO A O 1
ATOM 776 N N . GLY A 1 99 ? -8.555 -8.812 15.991 1.00 88.31 99 GLY A N 1
ATOM 777 C CA . GLY A 1 99 ? -7.550 -9.540 16.779 1.00 88.31 99 GLY A CA 1
ATOM 778 C C . GLY A 1 99 ? -6.446 -10.222 15.959 1.00 88.31 99 GLY A C 1
ATOM 779 O O . GLY A 1 99 ? -5.508 -10.766 16.543 1.00 88.31 99 GLY A O 1
ATOM 780 N N . THR A 1 100 ? -6.499 -10.160 14.625 1.00 90.62 100 THR A N 1
ATOM 781 C CA . THR A 1 100 ? -5.403 -10.634 13.768 1.00 90.62 100 THR A CA 1
ATOM 782 C C . THR A 1 100 ? -4.157 -9.767 13.970 1.00 90.62 100 THR A C 1
ATOM 784 O O . THR A 1 100 ? -4.237 -8.534 14.013 1.00 90.62 100 THR A O 1
ATOM 787 N N . LYS A 1 101 ? -2.990 -10.413 14.091 1.00 87.81 101 LYS A N 1
ATOM 788 C CA . LYS A 1 101 ? -1.698 -9.718 14.193 1.00 87.81 101 LYS A CA 1
ATOM 789 C C . LYS A 1 101 ? -1.449 -8.851 12.949 1.00 87.81 101 LYS A C 1
ATOM 791 O O . LYS A 1 101 ? -1.911 -9.219 11.870 1.00 87.81 101 LYS A O 1
ATOM 796 N N . PRO A 1 102 ? -0.697 -7.742 13.075 1.00 84.75 102 PRO A N 1
ATOM 797 C CA . PRO A 1 102 ? -0.302 -6.943 11.919 1.00 84.75 102 PRO A CA 1
ATOM 798 C C . PRO A 1 102 ? 0.407 -7.801 10.873 1.00 84.75 102 PRO A C 1
ATOM 800 O O . PRO A 1 102 ? 1.225 -8.654 11.232 1.00 84.75 102 PRO A O 1
ATOM 803 N N . LEU A 1 103 ? 0.133 -7.546 9.596 1.00 83.12 103 LEU A N 1
ATOM 804 C CA . LEU A 1 103 ? 0.633 -8.354 8.485 1.00 83.12 103 LEU A CA 1
ATOM 805 C C . LEU A 1 103 ? 2.160 -8.482 8.468 1.00 83.12 103 LEU A C 1
ATOM 807 O O . LEU A 1 103 ? 2.690 -9.566 8.242 1.00 83.12 103 LEU A O 1
ATOM 811 N N . MET A 1 104 ? 2.872 -7.404 8.802 1.00 81.06 104 MET A N 1
ATOM 812 C CA . MET A 1 104 ? 4.336 -7.401 8.916 1.00 81.06 104 MET A CA 1
ATOM 813 C C . MET A 1 104 ? 4.861 -8.426 9.939 1.00 81.06 104 MET A C 1
ATOM 815 O O . MET A 1 104 ? 5.958 -8.945 9.790 1.00 81.06 104 MET A O 1
ATOM 819 N N . GLY A 1 105 ? 4.080 -8.747 10.976 1.00 79.69 105 GLY A N 1
ATOM 820 C CA . GLY A 1 105 ? 4.432 -9.771 11.964 1.00 79.69 105 GLY A CA 1
ATOM 821 C C . GLY A 1 105 ? 4.073 -11.201 11.550 1.00 79.69 105 GLY A C 1
ATOM 822 O O . GLY A 1 105 ? 4.401 -12.137 12.280 1.00 79.69 105 GLY A O 1
ATOM 823 N N . LEU A 1 106 ? 3.365 -11.375 10.430 1.00 82.56 106 LEU A N 1
ATOM 824 C CA . LEU A 1 106 ? 2.931 -12.671 9.902 1.00 82.56 106 LEU A CA 1
ATOM 825 C C . LEU A 1 106 ? 3.778 -13.139 8.714 1.00 82.56 106 LEU A C 1
ATOM 827 O O . LEU A 1 106 ? 3.929 -14.345 8.525 1.00 82.56 106 LEU A O 1
ATOM 831 N N . ILE A 1 107 ? 4.335 -12.210 7.936 1.00 75.75 107 ILE A N 1
ATOM 832 C CA . ILE A 1 107 ? 5.217 -12.514 6.805 1.00 75.75 107 ILE A CA 1
ATOM 833 C C . ILE A 1 107 ? 6.653 -12.715 7.323 1.00 75.75 107 ILE A C 1
ATOM 835 O O . ILE A 1 107 ? 7.140 -11.919 8.126 1.00 75.75 107 ILE A O 1
ATOM 839 N N . ARG A 1 108 ? 7.316 -13.797 6.896 1.00 58.12 108 ARG A N 1
ATOM 840 C CA . ARG A 1 108 ? 8.728 -14.109 7.175 1.00 58.12 108 ARG A CA 1
ATOM 841 C C . ARG A 1 108 ? 9.509 -14.240 5.881 1.00 58.12 108 ARG A C 1
ATOM 843 O O . ARG A 1 108 ? 8.941 -14.831 4.938 1.00 58.12 108 ARG A O 1
#

Secondary structure (DSSP, 8-state):
-EEEEEEEE-GGGGG--HHHHHHHHHHHHHHTT--B-B-SSSS--B-EEESSPPPTT--EEEEEEEEEBSS--S-HHHHHGGGPPTTEEEEEEEEPPTTPPPGGGT--

pLDDT: mean 93.49, std 5.67, range [58.12, 98.06]

Sequence (108 aa):
MKYWLRYSKDGLMRFVGHLDMLRNWERILRRAEAPLAFTQGFSPRPILSLAAPLPVGLSSQAEYLELETSEEVSDWEGMLGPVLPPGLEILGGMQVPPGTKPLMGLIR